Protein AF-A0A2N9M908-F1 (afdb_monomer_lite)

Secondary structure (DSSP, 8-state):
-GGGTGGGSSTHHHHHTTT---------GGGHHHHHHHHHHTTTSTTSSTTS---HHHHHHHHHHHHHHHHHHHT-SS---PPTT-HHHHHHSTT-----------------

Foldseek 3Di:
DVVVVVVCVDDQVVCLQQQADGDDDDDDPPCVVVVVVCVVPPPPDPNVDPVDDDDVVVVVVVVVVVVVVVVVQVPDPDHDDDDPPDPSNVVNHPPPPPPPDPPPDPDDDDDD

pLDDT: mean 82.94, std 19.28, range [34.06, 97.81]

Radius of gyration: 22.9 Å; chains: 1; bounding box: 39×65×65 Å

Sequence (112 aa):
MPEKNVFIRSDQYSFVQQGIPSVFIRNGADGGDVVEKWLQTRYHTPLDDMEQPIDYEAGVKAAGMLLLVGYEVAQQDQSPTWNQDDFFGTKFGPNVSSSTGEQKTPRGGTTQ

Structure (mmCIF, N/CA/C/O backbone):
data_AF-A0A2N9M908-F1
#
_entry.id   AF-A0A2N9M908-F1
#
loop_
_atom_site.group_PDB
_atom_site.id
_atom_site.type_symbol
_atom_site.label_atom_id
_atom_site.label_alt_id
_atom_site.label_comp_id
_atom_site.label_asym_id
_atom_site.label_entity_id
_atom_site.label_seq_id
_atom_site.pdbx_PDB_ins_code
_atom_site.Cartn_x
_atom_site.Cartn_y
_atom_site.Cartn_z
_atom_site.occupancy
_atom_site.B_iso_or_equiv
_atom_site.auth_seq_id
_atom_site.auth_comp_id
_atom_site.auth_asym_id
_atom_site.auth_atom_id
_atom_site.pdbx_PDB_model_num
ATOM 1 N N . MET A 1 1 ? 12.995 4.000 2.160 1.00 58.97 1 MET A N 1
ATOM 2 C CA . MET A 1 1 ? 11.679 4.473 1.667 1.00 58.97 1 MET A CA 1
ATOM 3 C C . MET A 1 1 ? 10.736 5.065 2.730 1.00 58.97 1 MET A C 1
ATOM 5 O O . MET A 1 1 ? 9.794 5.731 2.300 1.00 58.97 1 MET A O 1
ATOM 9 N N . PRO A 1 2 ? 10.902 4.888 4.061 1.00 59.41 2 PRO A N 1
ATOM 10 C CA . PRO A 1 2 ? 10.139 5.668 5.049 1.00 59.41 2 PRO A CA 1
ATOM 11 C C . PRO A 1 2 ? 10.268 7.185 4.847 1.00 59.41 2 PRO A C 1
ATOM 13 O O . PRO A 1 2 ? 9.284 7.911 4.919 1.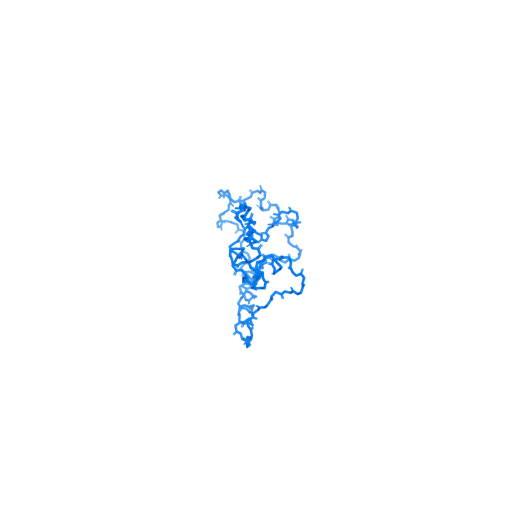00 59.41 2 PRO A O 1
ATOM 16 N N . GLU A 1 3 ? 11.455 7.649 4.458 1.00 65.38 3 GLU A N 1
ATOM 17 C CA . GLU A 1 3 ? 11.768 9.047 4.159 1.00 65.38 3 GLU A CA 1
ATOM 18 C C . GLU A 1 3 ? 10.955 9.640 2.995 1.00 65.38 3 GLU A C 1
ATOM 20 O O . GLU A 1 3 ? 10.782 10.854 2.917 1.00 65.38 3 GLU A O 1
ATOM 25 N N . LYS A 1 4 ? 10.417 8.800 2.097 1.00 70.50 4 LYS A N 1
ATOM 26 C CA . LYS A 1 4 ? 9.613 9.247 0.945 1.00 70.50 4 LYS A CA 1
ATOM 27 C C . LYS A 1 4 ? 8.122 9.401 1.274 1.00 70.50 4 LYS A C 1
ATOM 29 O O . LYS A 1 4 ? 7.351 9.736 0.369 1.00 70.50 4 LYS A O 1
ATOM 34 N N . ASN A 1 5 ? 7.716 9.141 2.526 1.00 80.69 5 ASN A N 1
ATOM 35 C CA . ASN A 1 5 ? 6.342 9.262 3.031 1.00 80.69 5 ASN A CA 1
ATOM 36 C C . ASN A 1 5 ? 5.296 8.636 2.090 1.00 80.69 5 ASN A C 1
ATOM 38 O O . ASN A 1 5 ? 4.224 9.186 1.858 1.00 80.69 5 ASN A O 1
ATOM 42 N N . VAL A 1 6 ? 5.617 7.483 1.498 1.00 83.19 6 VAL A N 1
ATOM 43 C CA . VAL A 1 6 ? 4.805 6.892 0.418 1.00 83.19 6 VAL A CA 1
ATOM 44 C C . VAL A 1 6 ? 3.399 6.497 0.865 1.00 83.19 6 VAL A C 1
ATOM 46 O O . VAL A 1 6 ? 2.482 6.519 0.052 1.00 83.19 6 VAL A O 1
ATOM 49 N N . PHE A 1 7 ? 3.211 6.202 2.153 1.00 87.69 7 PHE A N 1
ATOM 50 C CA . PHE A 1 7 ? 1.912 5.825 2.705 1.00 87.69 7 PHE A CA 1
ATOM 51 C C . PHE A 1 7 ? 0.853 6.930 2.574 1.00 87.69 7 PHE A C 1
ATOM 53 O O . PHE A 1 7 ? -0.316 6.621 2.391 1.00 87.69 7 PHE A O 1
ATOM 60 N N . ILE A 1 8 ? 1.235 8.210 2.623 1.00 92.12 8 ILE A N 1
ATOM 61 C CA . ILE A 1 8 ? 0.275 9.328 2.554 1.00 92.12 8 ILE A CA 1
ATOM 62 C C . ILE A 1 8 ? 0.036 9.836 1.123 1.00 92.12 8 ILE A C 1
ATOM 64 O O . ILE A 1 8 ? -0.610 10.861 0.931 1.00 92.12 8 ILE A O 1
ATOM 68 N N . ARG A 1 9 ? 0.609 9.169 0.113 1.00 90.75 9 ARG A N 1
ATOM 69 C CA . ARG A 1 9 ? 0.643 9.634 -1.287 1.00 90.75 9 ARG A CA 1
ATOM 70 C C . ARG A 1 9 ? -0.305 8.865 -2.214 1.00 90.75 9 ARG A C 1
ATOM 72 O O . ARG A 1 9 ? -0.129 8.918 -3.426 1.00 90.75 9 ARG A O 1
ATOM 79 N N . SER A 1 10 ? -1.254 8.125 -1.649 1.00 92.31 10 SER A N 1
ATOM 80 C CA . SER A 1 10 ? -2.240 7.316 -2.371 1.00 92.31 10 SER A CA 1
ATOM 81 C C . SER A 1 10 ? -3.580 7.343 -1.621 1.00 92.31 10 SER A C 1
ATOM 83 O O . SER A 1 10 ? -3.652 7.824 -0.486 1.00 92.31 10 SER A O 1
ATOM 85 N N . ASP A 1 11 ? -4.639 6.858 -2.264 1.00 94.62 11 ASP A N 1
ATOM 86 C CA . ASP A 1 11 ? -6.040 7.108 -1.896 1.00 94.62 11 ASP A CA 1
ATOM 87 C C . ASP A 1 11 ? -6.434 6.624 -0.497 1.00 94.62 11 ASP A C 1
ATOM 89 O O . ASP A 1 11 ? -7.298 7.221 0.147 1.00 94.62 11 ASP A O 1
ATOM 93 N N . GLN A 1 12 ? -5.767 5.591 0.029 1.00 94.88 12 GLN A N 1
ATOM 94 C CA . GLN A 1 12 ? -6.009 5.102 1.388 1.00 94.88 12 GLN A CA 1
ATOM 95 C C . GLN A 1 12 ? -5.873 6.211 2.440 1.00 94.88 12 GLN A C 1
ATOM 97 O O . GLN A 1 12 ? -6.525 6.172 3.481 1.00 94.88 12 GLN A O 1
ATOM 102 N N . TYR A 1 13 ? -5.045 7.228 2.178 1.00 95.94 13 TYR A N 1
ATOM 103 C CA . TYR A 1 13 ? -4.836 8.307 3.131 1.00 95.94 13 TYR A CA 1
ATOM 104 C C . TYR A 1 13 ? -6.091 9.166 3.328 1.00 95.94 13 TYR A C 1
ATOM 106 O O . TYR A 1 13 ? -6.324 9.652 4.432 1.00 95.94 13 TYR A O 1
ATOM 114 N N . SER A 1 14 ? -6.954 9.296 2.316 1.00 96.50 14 SER A N 1
ATOM 115 C CA . SER A 1 14 ? -8.226 10.007 2.472 1.00 96.50 14 SER A CA 1
ATOM 116 C C . SER A 1 14 ? -9.155 9.320 3.478 1.00 96.50 14 SER A C 1
ATOM 118 O O . SER A 1 14 ? -9.847 10.007 4.225 1.00 96.50 14 SER A O 1
ATOM 120 N N . PHE A 1 15 ? -9.117 7.987 3.579 1.00 95.88 15 PHE A N 1
ATOM 121 C CA . PHE A 1 15 ? -9.841 7.234 4.611 1.00 95.88 15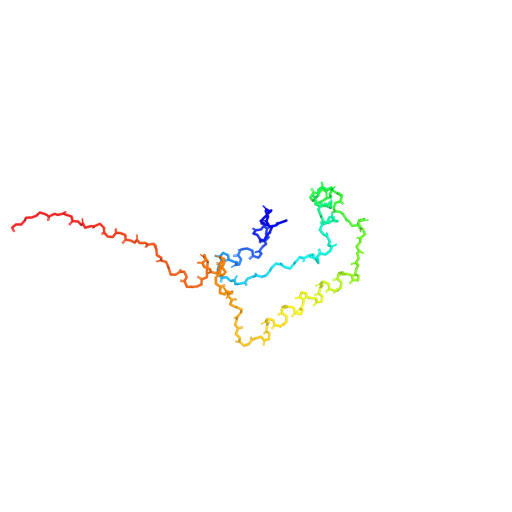 PHE A CA 1
ATOM 122 C C . PHE A 1 15 ? -9.220 7.435 5.997 1.00 95.88 15 PHE A C 1
ATOM 124 O O . PHE A 1 15 ? -9.935 7.689 6.967 1.00 95.88 15 PHE A O 1
ATOM 131 N N . VAL A 1 16 ? -7.885 7.428 6.079 1.00 96.25 16 VAL A N 1
ATOM 132 C CA . VAL A 1 16 ? -7.148 7.738 7.317 1.00 96.25 16 VAL A CA 1
ATOM 133 C C . VAL A 1 16 ? -7.532 9.112 7.867 1.00 96.25 16 VAL A C 1
ATOM 135 O O . VAL A 1 16 ? -7.758 9.247 9.066 1.00 96.25 16 VAL A O 1
ATOM 138 N N . GLN A 1 17 ? -7.667 10.125 7.006 1.00 95.25 17 GLN A N 1
ATOM 139 C CA . GLN A 1 17 ? -8.089 11.472 7.411 1.00 95.25 17 GLN A CA 1
ATOM 140 C C . GLN A 1 17 ? -9.511 11.519 7.992 1.00 95.25 17 GLN A C 1
ATOM 142 O O . GLN A 1 17 ? -9.827 12.461 8.715 1.00 95.25 17 GLN A O 1
ATOM 147 N N . GLN A 1 18 ? -10.351 10.523 7.697 1.00 95.75 18 GLN A N 1
ATOM 148 C CA . GLN A 1 18 ? -11.688 10.347 8.278 1.00 95.75 18 GLN A CA 1
ATOM 149 C C . GLN A 1 18 ? -11.691 9.398 9.491 1.00 95.75 18 GLN A C 1
ATOM 151 O O . GLN A 1 18 ? -12.751 8.980 9.948 1.00 95.75 18 GLN A O 1
ATOM 156 N N . GLY A 1 19 ? -10.516 9.030 10.011 1.00 94.75 19 GLY A N 1
ATOM 157 C CA . GLY A 1 19 ? -10.384 8.174 11.190 1.00 94.75 19 GLY A CA 1
ATOM 158 C C . GLY A 1 19 ? -10.561 6.679 10.924 1.00 94.75 19 GLY A C 1
ATOM 159 O O . GLY A 1 19 ? -10.658 5.909 11.882 1.00 94.75 19 GLY A O 1
ATOM 160 N N . ILE A 1 20 ? -10.568 6.256 9.655 1.00 94.88 20 ILE A N 1
ATOM 161 C CA . ILE A 1 20 ? -10.747 4.857 9.249 1.00 94.88 20 ILE A CA 1
ATOM 162 C C . ILE A 1 20 ? -9.375 4.158 9.164 1.00 94.88 20 ILE A C 1
ATOM 164 O O . ILE A 1 20 ? -8.533 4.577 8.356 1.00 94.88 20 ILE A O 1
ATOM 168 N N . PRO A 1 21 ? -9.130 3.080 9.940 1.00 95.38 21 PRO A N 1
ATOM 169 C CA . PRO A 1 21 ? -7.916 2.277 9.812 1.00 95.38 21 PRO A CA 1
ATOM 170 C C . PRO A 1 21 ? -7.756 1.756 8.386 1.00 95.38 21 PRO A C 1
ATOM 172 O O . PRO A 1 21 ? -8.687 1.200 7.809 1.00 95.38 21 PRO A O 1
ATOM 175 N N . SER A 1 22 ? -6.575 1.957 7.807 1.00 94.94 22 SER A N 1
ATOM 176 C CA . SER A 1 22 ? -6.319 1.648 6.400 1.00 94.94 22 SER A CA 1
ATOM 177 C C . SER A 1 22 ? -4.950 1.005 6.229 1.00 94.94 22 SER A C 1
ATOM 179 O O . SER A 1 22 ? -3.978 1.420 6.860 1.00 94.94 22 SER A O 1
ATOM 181 N N . VAL A 1 23 ? -4.858 0.022 5.335 1.00 91.94 23 VAL A N 1
ATOM 182 C CA . VAL A 1 23 ? -3.594 -0.616 4.947 1.00 91.94 23 VAL A CA 1
ATOM 183 C C . VAL A 1 23 ? -3.215 -0.211 3.526 1.00 91.94 23 VAL A C 1
ATOM 185 O O . VAL A 1 23 ? -4.074 -0.041 2.665 1.00 91.94 23 VAL A O 1
ATOM 188 N N . PHE A 1 24 ? -1.915 -0.066 3.272 1.00 90.56 24 PHE A N 1
ATOM 189 C CA . PHE A 1 24 ? -1.372 0.140 1.932 1.00 90.56 24 PHE A CA 1
ATOM 190 C C . PHE A 1 24 ? -0.444 -1.020 1.600 1.00 90.56 24 PHE A C 1
ATOM 192 O O . PHE A 1 24 ? 0.689 -1.086 2.079 1.00 90.56 24 PHE A O 1
ATOM 199 N N . ILE A 1 25 ? -0.953 -1.957 0.809 1.00 88.19 25 ILE A N 1
ATOM 200 C CA . ILE A 1 25 ? -0.226 -3.163 0.431 1.00 88.19 25 ILE A CA 1
ATOM 201 C C . ILE A 1 25 ? 0.557 -2.863 -0.841 1.00 88.19 25 ILE A C 1
ATOM 203 O O . ILE A 1 25 ? -0.007 -2.522 -1.878 1.00 88.19 25 ILE A O 1
ATOM 207 N N . ARG A 1 26 ? 1.877 -2.992 -0.755 1.00 79.56 26 ARG A N 1
ATOM 208 C CA . ARG A 1 26 ? 2.806 -2.780 -1.864 1.00 79.56 26 ARG A CA 1
ATOM 209 C C . ARG A 1 26 ? 3.851 -3.897 -1.866 1.00 79.56 26 ARG A C 1
ATOM 211 O O . ARG A 1 26 ? 3.982 -4.585 -0.863 1.00 79.56 26 ARG A O 1
ATOM 218 N N . ASN A 1 27 ? 4.542 -4.046 -3.002 1.00 73.00 27 ASN A N 1
ATOM 219 C CA . ASN A 1 27 ? 5.756 -4.830 -3.282 1.00 73.00 27 ASN A CA 1
ATOM 220 C C . ASN A 1 27 ? 6.352 -5.626 -2.105 1.00 73.00 27 ASN A C 1
ATOM 222 O O . ASN A 1 27 ? 6.627 -5.069 -1.045 1.00 73.00 27 ASN A O 1
ATOM 226 N N . GLY A 1 28 ? 6.674 -6.898 -2.352 1.00 69.12 28 GLY A N 1
ATOM 227 C CA . GLY A 1 28 ? 7.396 -7.739 -1.393 1.00 69.12 28 GLY A CA 1
ATOM 228 C C . GLY A 1 28 ? 8.781 -7.193 -1.010 1.00 69.12 28 GLY A C 1
ATOM 229 O O . GLY A 1 28 ? 9.337 -6.325 -1.687 1.00 69.12 28 GLY A O 1
ATOM 230 N N . ALA A 1 29 ? 9.337 -7.730 0.080 1.00 68.06 29 ALA A N 1
ATOM 231 C CA . ALA A 1 29 ? 10.563 -7.245 0.721 1.00 68.06 29 ALA A CA 1
ATOM 232 C C . ALA A 1 29 ? 11.787 -7.156 -0.218 1.00 68.06 29 ALA A C 1
ATOM 234 O O . ALA A 1 29 ? 12.579 -6.226 -0.089 1.00 68.06 29 ALA A O 1
ATOM 235 N N . ASP A 1 30 ? 11.891 -8.047 -1.209 1.00 70.19 30 ASP A N 1
ATOM 236 C CA . ASP A 1 30 ? 13.093 -8.206 -2.046 1.00 70.19 30 ASP A CA 1
ATOM 237 C C . ASP A 1 30 ? 13.030 -7.479 -3.410 1.00 70.19 30 ASP A C 1
ATOM 239 O O . ASP A 1 30 ? 13.780 -7.791 -4.331 1.00 70.19 30 ASP A O 1
ATOM 243 N N . GLY A 1 31 ? 12.134 -6.496 -3.574 1.00 76.69 31 GLY A N 1
ATOM 244 C CA . GLY A 1 31 ? 11.908 -5.794 -4.854 1.00 76.69 31 GLY A CA 1
ATOM 245 C C . GLY A 1 31 ? 12.366 -4.331 -4.920 1.00 76.69 31 GLY A C 1
ATOM 246 O O . GLY A 1 31 ? 12.068 -3.647 -5.901 1.00 76.69 31 GLY A O 1
ATOM 247 N N . GLY A 1 32 ? 13.033 -3.818 -3.881 1.00 81.75 32 GLY A N 1
ATOM 248 C CA . GLY A 1 32 ? 13.294 -2.382 -3.701 1.00 81.75 32 GLY A CA 1
ATOM 249 C C . GLY A 1 32 ? 13.996 -1.704 -4.884 1.00 81.75 32 GLY A C 1
ATOM 250 O O . GLY A 1 32 ? 13.479 -0.721 -5.418 1.00 81.75 32 GLY A O 1
ATOM 251 N N . ASP A 1 33 ? 15.122 -2.261 -5.330 1.00 87.44 33 ASP A N 1
ATOM 252 C CA . ASP A 1 33 ? 15.968 -1.654 -6.369 1.00 87.44 33 ASP A CA 1
ATOM 253 C C . ASP A 1 33 ? 15.309 -1.670 -7.753 1.00 87.44 33 ASP A C 1
ATOM 255 O O . ASP A 1 33 ? 15.405 -0.703 -8.512 1.00 87.44 33 ASP A O 1
ATOM 259 N N . VAL A 1 34 ? 14.589 -2.751 -8.078 1.00 87.19 34 VAL A N 1
ATOM 260 C CA . VAL A 1 34 ? 13.831 -2.872 -9.336 1.00 87.19 34 VAL A CA 1
ATOM 261 C C . VAL A 1 34 ? 12.772 -1.776 -9.407 1.00 87.19 34 VAL A C 1
ATOM 263 O O . VAL A 1 34 ? 12.636 -1.088 -10.419 1.00 87.19 34 VAL A O 1
ATOM 26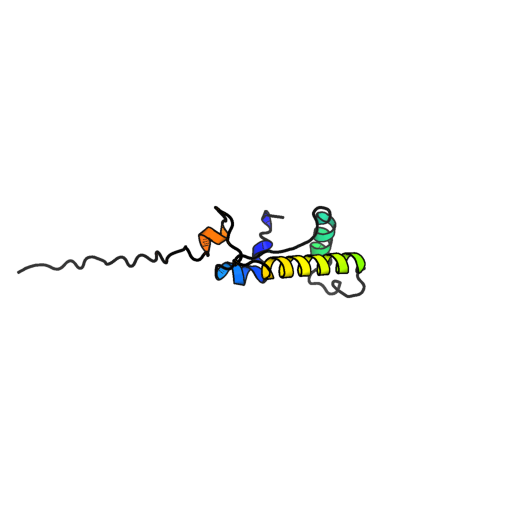6 N N . VAL A 1 35 ? 12.059 -1.580 -8.300 1.00 88.06 35 VAL A N 1
ATOM 267 C CA . VAL A 1 35 ? 11.008 -0.574 -8.175 1.00 88.06 35 VAL A CA 1
ATOM 268 C C . VAL A 1 35 ? 11.589 0.835 -8.221 1.00 88.06 35 VAL A C 1
ATOM 270 O O . VAL A 1 35 ? 11.018 1.701 -8.876 1.00 88.06 35 VAL A O 1
ATOM 273 N N . GLU A 1 36 ? 12.712 1.092 -7.553 1.00 89.06 36 GLU A N 1
ATOM 274 C CA . GLU A 1 36 ? 13.362 2.403 -7.595 1.00 89.06 36 GLU A CA 1
ATOM 275 C C . GLU A 1 36 ? 13.849 2.751 -9.002 1.00 89.06 36 GLU A C 1
ATOM 277 O O . GLU A 1 36 ? 13.556 3.842 -9.495 1.00 89.06 36 GLU A O 1
ATOM 282 N N . LYS A 1 37 ? 14.499 1.808 -9.691 1.00 91.88 37 LYS A N 1
ATOM 283 C CA . LYS A 1 37 ? 14.906 1.990 -11.086 1.00 91.88 37 LYS A CA 1
ATOM 284 C C . LYS A 1 37 ? 13.705 2.280 -11.984 1.00 91.88 37 LYS A C 1
ATOM 286 O O . LYS A 1 37 ? 13.763 3.191 -12.809 1.00 91.88 37 LYS A O 1
ATOM 291 N N . TRP A 1 38 ? 12.613 1.536 -11.822 1.00 92.19 38 TRP A N 1
ATOM 292 C CA . TRP A 1 38 ? 11.390 1.750 -12.594 1.00 92.19 38 TRP A CA 1
ATOM 293 C C . TRP A 1 38 ? 10.775 3.135 -12.329 1.00 92.19 38 TRP A C 1
ATOM 295 O O . TRP A 1 38 ? 10.466 3.860 -13.275 1.00 92.19 38 TRP A O 1
ATOM 305 N N . LEU A 1 39 ? 10.703 3.557 -11.060 1.00 91.31 39 LEU A N 1
ATOM 306 C CA . LEU A 1 39 ? 10.215 4.885 -10.669 1.00 91.31 39 LEU A CA 1
ATOM 307 C C . LEU A 1 39 ? 11.049 6.035 -11.253 1.00 91.31 39 LEU A C 1
ATOM 309 O O . LEU A 1 39 ? 10.505 7.103 -11.510 1.00 91.31 39 LEU A O 1
ATOM 313 N N . GLN A 1 40 ? 12.357 5.842 -11.436 1.00 94.69 40 GLN A N 1
ATOM 314 C CA . GLN A 1 40 ? 13.255 6.870 -11.977 1.00 94.69 40 GLN A CA 1
ATOM 315 C C . GLN A 1 40 ? 13.252 6.942 -13.506 1.00 94.69 40 GLN A C 1
ATOM 317 O O . GLN A 1 40 ? 13.549 7.994 -14.065 1.00 94.69 40 GLN A O 1
ATOM 322 N N . THR A 1 41 ? 12.983 5.823 -14.183 1.00 95.06 41 THR A N 1
ATOM 323 C CA . THR A 1 41 ? 13.234 5.698 -15.630 1.00 95.06 41 THR A CA 1
ATOM 324 C C . THR A 1 41 ? 11.979 5.531 -16.478 1.00 95.06 41 THR A C 1
ATOM 326 O O . THR A 1 41 ? 12.055 5.756 -17.683 1.00 95.06 41 THR A O 1
ATOM 329 N N . ARG A 1 42 ? 10.845 5.124 -15.889 1.00 95.50 42 ARG A N 1
ATOM 330 C CA . ARG A 1 42 ? 9.631 4.758 -16.638 1.00 95.50 42 ARG A CA 1
ATOM 331 C C . ARG A 1 42 ? 8.357 5.385 -16.098 1.00 95.50 42 ARG A C 1
ATOM 333 O O . ARG A 1 42 ? 7.577 5.901 -16.890 1.00 95.50 42 ARG A O 1
ATOM 340 N N . TYR A 1 43 ? 8.161 5.367 -14.783 1.00 93.88 43 TYR A N 1
ATOM 341 C CA . TYR A 1 43 ? 6.950 5.891 -14.148 1.00 93.88 43 TYR A CA 1
ATOM 342 C C . TYR A 1 43 ? 6.600 7.313 -14.614 1.00 93.88 43 TYR A C 1
ATOM 344 O O . TYR A 1 43 ? 7.470 8.182 -14.649 1.00 93.88 43 TYR A O 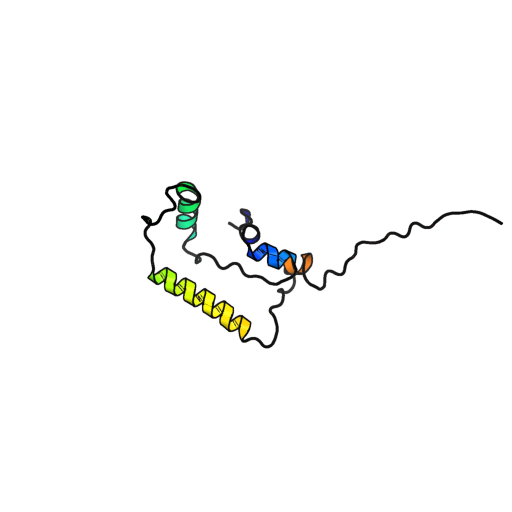1
ATOM 352 N N . HIS A 1 44 ? 5.323 7.560 -14.933 1.00 95.88 44 HIS A N 1
ATOM 353 C CA . HIS A 1 44 ? 4.831 8.850 -15.451 1.00 95.88 44 HIS A CA 1
ATOM 354 C C . HIS A 1 44 ? 5.521 9.324 -16.746 1.00 95.88 44 HIS A C 1
ATOM 356 O O . HIS A 1 44 ? 5.638 10.524 -17.004 1.00 95.88 44 HIS A O 1
ATOM 362 N N . THR A 1 45 ? 5.955 8.391 -17.590 1.00 97.00 45 THR A N 1
ATOM 363 C CA . THR A 1 45 ? 6.477 8.687 -18.930 1.00 97.00 45 THR A CA 1
ATOM 364 C C . THR A 1 45 ? 5.757 7.834 -19.977 1.00 97.00 45 THR A C 1
ATOM 366 O O . THR A 1 45 ? 5.106 6.858 -19.614 1.00 97.00 45 THR A O 1
ATOM 369 N N . PRO A 1 46 ? 5.899 8.129 -21.282 1.00 96.69 46 PRO A N 1
ATOM 370 C CA . PRO A 1 46 ? 5.363 7.268 -22.338 1.00 96.69 46 PRO A CA 1
ATOM 371 C C . PRO A 1 46 ? 5.902 5.829 -22.334 1.00 96.69 46 PRO A C 1
ATOM 373 O O . PRO A 1 46 ? 5.294 4.980 -22.963 1.00 96.69 46 PRO A O 1
ATOM 376 N N . LEU A 1 47 ? 7.022 5.562 -21.646 1.00 95.62 47 LEU A N 1
ATOM 377 C CA . LEU A 1 47 ? 7.605 4.220 -21.498 1.00 95.62 47 LEU A CA 1
ATOM 378 C C . LEU A 1 47 ? 6.901 3.365 -20.433 1.00 95.62 47 LEU A C 1
ATOM 380 O O . LEU A 1 47 ? 7.314 2.224 -20.196 1.00 95.62 47 LEU A O 1
ATOM 384 N N . ASP A 1 48 ? 5.915 3.939 -19.739 1.00 95.12 48 ASP A N 1
ATOM 385 C CA . ASP A 1 48 ? 5.002 3.226 -18.852 1.00 95.12 48 ASP A CA 1
ATOM 386 C C . ASP A 1 48 ? 3.817 2.661 -19.655 1.00 95.12 48 ASP A C 1
ATOM 388 O O . ASP A 1 48 ? 2.676 3.109 -19.542 1.00 95.12 48 ASP A O 1
ATOM 392 N N . ASP A 1 49 ? 4.127 1.729 -20.554 1.00 94.06 49 ASP A N 1
ATOM 393 C CA . ASP A 1 49 ? 3.198 1.137 -21.514 1.00 94.06 49 ASP A CA 1
ATOM 394 C C . ASP A 1 49 ? 3.077 -0.392 -21.343 1.00 94.06 49 ASP A C 1
ATOM 396 O O . ASP A 1 49 ? 3.639 -0.994 -20.422 1.00 94.06 49 ASP A O 1
ATOM 400 N N . MET A 1 50 ? 2.323 -1.023 -22.249 1.00 93.81 50 MET A N 1
ATOM 401 C CA . MET A 1 50 ? 2.055 -2.465 -22.262 1.00 93.81 50 MET A CA 1
ATOM 402 C C . MET A 1 50 ? 3.188 -3.316 -22.859 1.00 93.81 50 MET A C 1
ATOM 404 O O . MET A 1 50 ? 3.082 -4.541 -22.840 1.00 93.81 50 MET A O 1
ATOM 408 N N . GLU A 1 51 ? 4.252 -2.717 -23.399 1.00 94.44 51 GLU A N 1
ATOM 409 C CA . GLU A 1 51 ? 5.411 -3.460 -23.918 1.00 94.44 51 GLU A CA 1
ATOM 410 C C . GLU A 1 51 ? 6.342 -3.932 -22.789 1.00 94.44 51 GLU A C 1
ATOM 412 O O . GLU A 1 51 ? 7.245 -4.746 -22.997 1.00 94.44 51 GLU A O 1
ATOM 417 N N . GLN A 1 52 ? 6.121 -3.443 -21.568 1.00 91.88 52 GLN A N 1
ATOM 418 C CA . GLN A 1 52 ? 6.834 -3.882 -20.377 1.00 91.88 52 GLN A CA 1
ATOM 419 C C . GLN A 1 52 ? 6.513 -5.351 -20.037 1.00 91.88 52 GLN A C 1
ATOM 421 O O . GLN A 1 52 ? 5.372 -5.793 -20.179 1.00 91.88 52 GLN A O 1
ATOM 426 N N . PRO A 1 53 ? 7.492 -6.130 -19.536 1.00 89.94 53 PRO A N 1
ATOM 427 C CA . PRO A 1 53 ? 7.241 -7.507 -19.134 1.00 89.94 53 PRO A CA 1
ATOM 428 C C . PRO A 1 53 ? 6.324 -7.540 -17.905 1.00 89.94 53 PRO A C 1
ATOM 430 O O . PRO A 1 53 ? 6.714 -7.113 -16.818 1.00 89.94 53 PRO A O 1
ATOM 433 N N . ILE A 1 54 ? 5.115 -8.072 -18.078 1.00 88.75 54 ILE A N 1
ATOM 434 C CA . ILE A 1 54 ? 4.172 -8.323 -16.986 1.00 88.75 54 ILE A CA 1
ATOM 435 C C . ILE A 1 54 ? 4.290 -9.788 -16.565 1.00 88.75 54 ILE A C 1
ATOM 437 O O . ILE A 1 54 ? 4.048 -10.699 -17.357 1.00 88.75 54 ILE A O 1
ATOM 441 N N . ASP A 1 55 ? 4.630 -10.012 -15.296 1.00 91.06 55 ASP A N 1
ATOM 442 C CA . ASP A 1 55 ? 4.541 -11.329 -14.670 1.00 91.06 55 ASP A CA 1
ATOM 443 C C . ASP A 1 55 ? 3.105 -11.560 -14.175 1.00 91.06 55 ASP A C 1
ATOM 445 O O . ASP A 1 55 ? 2.706 -11.123 -13.090 1.00 91.06 55 ASP A O 1
ATOM 449 N N . TYR A 1 56 ? 2.306 -12.230 -15.005 1.00 93.31 56 TYR A N 1
ATOM 450 C CA . TYR A 1 56 ? 0.910 -12.528 -14.691 1.00 93.31 56 TYR A CA 1
ATOM 451 C C . TYR A 1 56 ? 0.757 -13.509 -13.523 1.00 93.31 56 TYR A C 1
ATOM 453 O O . TYR A 1 56 ? -0.209 -13.394 -12.773 1.00 93.31 56 TYR A O 1
ATOM 461 N N . GLU A 1 57 ? 1.708 -14.419 -13.306 1.00 95.62 57 GLU A N 1
ATOM 462 C CA . GLU A 1 57 ? 1.673 -15.352 -12.172 1.00 95.62 57 GLU A CA 1
ATOM 463 C C . GLU A 1 57 ? 1.897 -14.612 -10.848 1.00 95.62 57 GLU A C 1
ATOM 465 O O . GLU A 1 57 ? 1.208 -14.855 -9.851 1.00 95.62 57 GLU A O 1
ATOM 470 N N . ALA A 1 58 ? 2.821 -13.648 -10.833 1.00 90.75 58 ALA A N 1
ATOM 471 C CA . ALA A 1 58 ? 2.964 -12.724 -9.713 1.00 90.75 58 ALA A CA 1
ATOM 472 C C . ALA A 1 58 ? 1.696 -11.871 -9.521 1.00 90.75 58 ALA A C 1
ATOM 474 O O . ALA A 1 58 ? 1.251 -11.682 -8.386 1.00 90.75 58 ALA A O 1
ATOM 475 N N . GLY A 1 59 ? 1.074 -11.420 -10.616 1.00 91.50 59 GLY A N 1
ATOM 476 C CA . GLY A 1 59 ? -0.203 -10.703 -10.601 1.00 91.50 59 GLY A CA 1
ATOM 477 C C . GLY A 1 59 ? -1.340 -11.500 -9.953 1.00 91.50 59 GLY A C 1
ATOM 478 O O . GLY A 1 59 ? -2.045 -10.971 -9.094 1.00 91.50 59 GLY A O 1
ATOM 479 N N . VAL A 1 60 ? -1.479 -12.789 -10.284 1.00 96.56 60 VAL A N 1
ATOM 480 C CA . VAL A 1 60 ? -2.468 -13.695 -9.672 1.00 96.56 60 VAL A CA 1
ATOM 481 C C . VAL A 1 60 ? -2.248 -13.808 -8.163 1.00 96.56 60 VAL A C 1
ATOM 483 O O . VAL A 1 60 ? -3.202 -13.702 -7.392 1.00 96.56 60 VAL A O 1
ATOM 486 N N . LYS A 1 61 ? -0.996 -13.958 -7.714 1.00 93.56 61 LYS A N 1
ATOM 487 C CA . LYS A 1 61 ? -0.669 -14.016 -6.278 1.00 93.56 61 LYS A CA 1
ATOM 488 C C . LYS A 1 61 ? -1.003 -12.708 -5.562 1.00 93.56 61 LYS A C 1
ATOM 490 O O . LYS A 1 61 ? -1.560 -12.742 -4.466 1.00 93.56 61 LYS A O 1
ATOM 495 N N . ALA A 1 62 ? -0.696 -11.566 -6.177 1.00 91.94 62 ALA A N 1
ATOM 496 C CA . ALA A 1 62 ? -1.012 -10.255 -5.620 1.00 91.94 62 ALA A CA 1
ATOM 497 C C . ALA A 1 62 ? -2.530 -10.042 -5.502 1.00 91.94 62 ALA A C 1
ATOM 499 O O . ALA A 1 62 ? -3.015 -9.659 -4.438 1.00 91.94 62 ALA A O 1
ATOM 500 N N . ALA A 1 63 ? -3.285 -10.356 -6.559 1.00 95.31 63 ALA A N 1
ATOM 501 C CA . ALA A 1 63 ? -4.743 -10.277 -6.555 1.00 95.31 63 ALA A CA 1
ATOM 502 C C . ALA A 1 63 ? -5.363 -11.212 -5.504 1.00 95.31 63 ALA A C 1
ATOM 504 O O . ALA A 1 63 ? -6.250 -10.798 -4.759 1.00 95.31 63 ALA A O 1
ATOM 505 N N . GLY A 1 64 ? -4.857 -12.444 -5.390 1.00 96.81 64 GLY A N 1
ATOM 506 C CA . GLY A 1 64 ? -5.286 -13.396 -4.367 1.00 96.81 64 GLY A CA 1
ATOM 507 C C . GLY A 1 64 ? -5.033 -12.889 -2.946 1.00 96.81 64 GLY A C 1
ATOM 508 O O . GLY A 1 64 ? -5.911 -12.992 -2.097 1.00 96.81 64 GLY A O 1
ATOM 509 N N . MET A 1 65 ? -3.873 -12.281 -2.686 1.00 94.75 65 MET A N 1
ATOM 510 C CA . MET A 1 65 ? -3.569 -11.709 -1.373 1.00 94.75 65 MET A CA 1
ATOM 511 C C . MET A 1 65 ? -4.486 -10.528 -1.027 1.00 94.75 65 MET A C 1
ATOM 513 O O . MET A 1 65 ? -5.024 -10.489 0.077 1.00 94.75 65 MET A O 1
ATOM 517 N N . LEU A 1 66 ? -4.733 -9.610 -1.969 1.00 95.06 66 LEU A N 1
ATOM 518 C CA . LEU A 1 66 ? -5.674 -8.500 -1.770 1.00 95.06 66 LEU A CA 1
ATOM 519 C C . LEU A 1 66 ? -7.099 -9.000 -1.490 1.00 95.06 66 LEU A C 1
ATOM 521 O O . LEU A 1 66 ? -7.760 -8.485 -0.587 1.00 95.06 66 LEU A O 1
ATOM 525 N N . LEU A 1 67 ? -7.549 -10.024 -2.224 1.00 97.06 67 LEU A N 1
ATOM 526 C CA . LEU A 1 67 ? -8.841 -10.667 -1.990 1.00 97.06 67 LEU A CA 1
ATOM 527 C C . LEU A 1 67 ? -8.916 -11.262 -0.584 1.00 97.06 67 LEU A C 1
ATOM 529 O O . LEU A 1 67 ? -9.888 -11.014 0.120 1.00 97.06 67 LEU A O 1
ATOM 533 N N . LEU A 1 68 ? -7.900 -12.025 -0.174 1.00 97.19 68 LEU A N 1
ATOM 534 C CA . LEU A 1 68 ? -7.873 -12.660 1.142 1.00 97.19 68 LEU A CA 1
ATOM 535 C C . LEU A 1 68 ? -7.878 -11.627 2.267 1.00 97.19 68 LEU A C 1
ATOM 537 O O . LEU A 1 68 ? -8.631 -11.792 3.214 1.00 97.19 68 LEU A O 1
ATOM 541 N N . VAL A 1 69 ? -7.119 -10.533 2.155 1.00 95.31 69 VAL A N 1
ATOM 542 C CA . VAL A 1 69 ? -7.154 -9.456 3.160 1.00 95.31 69 VAL A CA 1
ATOM 543 C C . VAL A 1 69 ? -8.558 -8.861 3.276 1.00 95.31 69 VAL A C 1
ATOM 545 O O . VAL A 1 69 ? -9.077 -8.736 4.382 1.00 95.31 69 VAL A O 1
ATOM 548 N N . GLY A 1 70 ? -9.190 -8.519 2.149 1.00 95.12 70 GLY A N 1
ATOM 549 C CA . GLY A 1 70 ? -10.553 -7.985 2.155 1.00 95.12 70 GLY A CA 1
ATOM 550 C C . GLY A 1 70 ? -11.574 -8.980 2.714 1.00 95.12 70 GLY A C 1
ATOM 551 O O . GLY A 1 70 ? -12.436 -8.595 3.500 1.00 95.12 70 GLY A O 1
ATOM 552 N N . TYR A 1 71 ? -11.446 -10.256 2.347 1.00 97.69 71 TYR A N 1
ATOM 553 C CA . TYR A 1 71 ? -12.302 -11.336 2.828 1.00 97.69 71 TYR A CA 1
ATOM 554 C C . TYR A 1 71 ? -12.154 -11.544 4.339 1.00 97.69 71 TYR A C 1
ATOM 556 O O . TYR A 1 71 ? -13.145 -11.488 5.055 1.00 97.69 71 TYR A O 1
ATOM 564 N N . GLU A 1 72 ? -10.930 -11.704 4.844 1.00 96.62 72 GLU A N 1
ATOM 565 C CA . GLU A 1 72 ? -10.667 -11.913 6.273 1.00 96.62 72 GLU A CA 1
ATOM 566 C C . GLU A 1 72 ? -11.171 -10.749 7.130 1.00 96.62 72 GLU A C 1
ATOM 568 O O . GLU A 1 72 ? -11.753 -10.981 8.189 1.00 96.62 72 GLU A O 1
ATOM 573 N N . VAL A 1 73 ? -11.006 -9.503 6.664 1.00 95.44 73 VAL A N 1
ATOM 574 C CA . VAL A 1 73 ? -11.544 -8.312 7.342 1.00 95.44 73 VAL A CA 1
ATOM 575 C C . VAL A 1 73 ? -13.073 -8.318 7.346 1.00 95.44 73 VAL A C 1
ATOM 577 O O . VAL A 1 73 ? -13.675 -8.027 8.375 1.00 95.44 73 VAL A O 1
ATOM 580 N N . ALA A 1 74 ? -13.707 -8.666 6.224 1.00 96.31 74 ALA A N 1
ATOM 581 C CA . ALA A 1 74 ? -15.165 -8.715 6.114 1.00 96.31 74 ALA A CA 1
ATOM 582 C C . ALA A 1 74 ? -15.805 -9.821 6.971 1.00 96.31 74 ALA A C 1
ATOM 584 O O . ALA A 1 74 ? -16.977 -9.712 7.324 1.00 96.31 74 ALA A O 1
ATOM 585 N N . GLN A 1 75 ? -15.048 -10.866 7.309 1.00 97.81 75 GLN A N 1
ATOM 586 C CA . GLN A 1 75 ? -15.506 -11.973 8.149 1.00 97.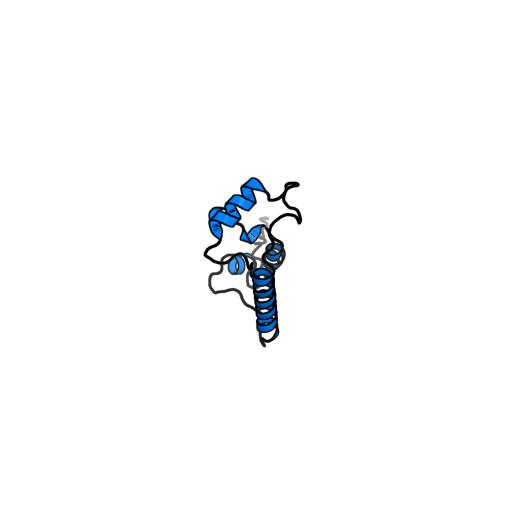81 75 GLN A CA 1
ATOM 587 C C . GLN A 1 75 ? -15.394 -11.692 9.657 1.00 97.81 75 GLN A C 1
ATOM 589 O O . GLN A 1 75 ? -15.858 -12.511 10.449 1.00 97.81 75 GLN A O 1
ATOM 594 N N . GLN A 1 76 ? -14.780 -10.581 10.080 1.00 97.00 76 GLN A N 1
ATOM 595 C CA . GLN A 1 76 ? -14.677 -10.241 11.501 1.00 97.00 76 GLN A CA 1
ATOM 596 C C . GLN A 1 76 ? -15.999 -9.680 12.041 1.00 97.00 76 GLN A C 1
ATOM 598 O O . GLN A 1 76 ? -16.613 -8.809 11.428 1.00 97.00 76 GLN A O 1
ATOM 603 N N . ASP A 1 77 ? -16.385 -10.098 13.251 1.00 97.69 77 ASP A N 1
ATOM 604 C CA . ASP A 1 77 ? -17.555 -9.543 13.952 1.00 97.69 77 ASP A CA 1
ATOM 605 C C . ASP A 1 77 ? -17.370 -8.068 14.342 1.00 97.69 77 ASP A C 1
ATOM 607 O O . ASP A 1 77 ? -18.340 -7.354 14.596 1.00 97.69 77 ASP A O 1
ATOM 611 N N . GLN A 1 78 ? -16.118 -7.622 14.466 1.00 95.44 78 GLN A N 1
ATOM 6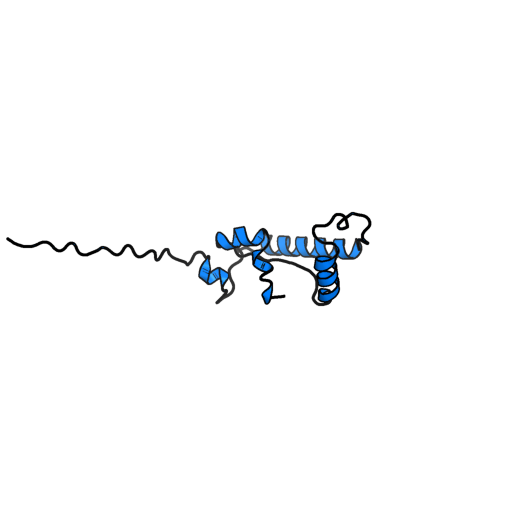12 C CA . GLN A 1 78 ? -15.752 -6.269 14.872 1.00 95.44 78 GLN A CA 1
ATOM 613 C C . GLN A 1 78 ? -15.013 -5.562 13.739 1.00 95.44 78 GLN A C 1
ATOM 615 O O . GLN A 1 78 ? -14.150 -6.147 13.083 1.00 95.44 78 GLN A O 1
ATOM 620 N N . SER A 1 79 ? -15.309 -4.276 13.552 1.00 91.69 79 SER A N 1
ATOM 621 C CA . SER A 1 79 ? -14.571 -3.434 12.611 1.00 91.69 79 SER A CA 1
ATOM 622 C C . SER A 1 79 ? -13.086 -3.343 12.992 1.00 91.69 79 SER A C 1
ATOM 624 O O . SER A 1 79 ? -12.768 -3.331 14.185 1.00 91.69 79 SER A O 1
ATOM 626 N N . PRO A 1 80 ? -12.173 -3.192 12.012 1.00 93.69 80 PRO A N 1
ATOM 627 C CA . PRO A 1 80 ? -10.765 -2.937 12.288 1.00 93.69 80 PRO A CA 1
ATOM 628 C C . PRO A 1 80 ? -10.571 -1.733 13.209 1.00 93.69 80 PRO A C 1
ATOM 630 O O . PRO A 1 80 ? -11.245 -0.709 13.072 1.00 93.69 80 PRO A O 1
ATOM 633 N N . THR A 1 81 ? -9.607 -1.844 14.119 1.00 94.12 81 THR A N 1
ATOM 634 C CA . THR A 1 81 ? -9.223 -0.775 15.040 1.00 94.12 81 THR A CA 1
ATOM 635 C C . THR A 1 81 ? -7.800 -0.315 14.771 1.00 94.12 81 THR A C 1
ATOM 637 O O . THR A 1 81 ? -6.979 -1.047 14.219 1.00 94.12 81 THR A O 1
ATOM 640 N N . TRP A 1 82 ? -7.489 0.905 15.197 1.00 94.81 82 TRP A N 1
ATOM 641 C CA . TRP A 1 82 ? -6.112 1.382 15.244 1.00 94.81 82 TRP A CA 1
ATOM 642 C C . TRP A 1 82 ? -5.285 0.535 16.215 1.00 94.81 82 TRP A C 1
ATOM 644 O O . TRP A 1 82 ? -5.788 0.110 17.258 1.00 94.81 82 TRP A O 1
ATOM 654 N N . ASN A 1 83 ? -4.012 0.320 15.886 1.00 92.75 83 ASN A N 1
ATOM 655 C CA . ASN A 1 83 ? -3.064 -0.237 16.843 1.00 92.75 83 ASN A CA 1
ATOM 656 C C . ASN A 1 83 ? -2.849 0.753 17.994 1.00 92.75 83 ASN A C 1
ATOM 658 O O . ASN A 1 83 ? -2.970 1.969 17.818 1.00 92.75 83 ASN A O 1
ATOM 662 N N . GLN A 1 84 ? -2.507 0.231 19.171 1.00 92.12 84 GLN A N 1
ATOM 663 C CA . GLN A 1 84 ? -2.118 1.076 20.293 1.00 92.12 84 GLN A CA 1
ATOM 664 C C . GLN A 1 84 ? -0.918 1.953 19.893 1.00 92.12 84 GLN A C 1
ATOM 666 O O . GLN A 1 84 ? 0.013 1.473 19.250 1.00 92.12 84 GLN A O 1
ATOM 671 N N . ASP A 1 85 ? -0.974 3.236 20.258 1.00 91.56 85 ASP A N 1
ATOM 672 C CA . ASP A 1 85 ? 0.050 4.251 19.969 1.00 91.56 85 ASP A CA 1
ATOM 673 C C . ASP A 1 85 ? 0.316 4.500 18.467 1.00 91.56 85 ASP A C 1
ATOM 675 O O . ASP A 1 85 ? 1.328 5.097 18.092 1.00 91.56 85 ASP A O 1
ATOM 679 N N . ASP A 1 86 ? -0.613 4.101 17.586 1.00 92.94 86 ASP A N 1
ATOM 680 C CA . ASP A 1 86 ? -0.550 4.443 16.166 1.00 92.94 86 ASP A CA 1
ATOM 681 C C . ASP A 1 86 ? -0.632 5.967 15.972 1.00 92.94 86 ASP A C 1
ATOM 683 O O . ASP A 1 86 ? -1.528 6.646 16.491 1.00 92.94 86 ASP A O 1
ATOM 687 N N . PHE A 1 87 ? 0.306 6.518 15.197 1.00 92.81 87 PHE A N 1
ATOM 688 C CA . PHE A 1 87 ? 0.381 7.955 14.934 1.00 92.81 87 PHE A CA 1
ATOM 689 C C . PHE A 1 87 ? -0.898 8.498 14.280 1.00 92.81 87 PHE A C 1
ATOM 691 O O . PHE A 1 87 ? -1.395 9.557 14.669 1.00 92.81 87 PHE A O 1
ATOM 698 N N . PHE A 1 88 ? -1.441 7.790 13.287 1.00 94.25 88 PHE A N 1
ATOM 699 C CA . PHE A 1 88 ? -2.648 8.213 12.585 1.00 94.25 88 PHE A CA 1
ATOM 700 C C . PHE A 1 88 ? -3.896 7.976 13.431 1.00 94.25 88 PHE A C 1
ATOM 702 O O . PHE A 1 88 ? -4.764 8.847 13.459 1.00 94.25 88 PHE A O 1
ATOM 709 N N . GLY A 1 89 ? -3.947 6.878 14.188 1.00 94.50 89 GLY A N 1
ATOM 710 C CA . GLY A 1 89 ? -5.011 6.630 15.162 1.00 94.50 89 GLY A CA 1
ATOM 711 C C . GLY A 1 89 ? -5.093 7.718 16.232 1.00 94.50 89 GLY A C 1
ATOM 712 O O . GLY A 1 89 ? -6.177 8.211 16.532 1.00 94.50 89 GLY A O 1
ATOM 713 N N . THR A 1 90 ? -3.945 8.177 16.733 1.00 93.94 90 THR A N 1
ATOM 714 C CA . THR A 1 90 ? -3.866 9.291 17.693 1.00 93.94 90 THR A CA 1
ATOM 715 C C . THR A 1 90 ? -4.287 10.621 17.071 1.00 93.94 90 THR A C 1
ATOM 717 O O . THR A 1 90 ? -4.858 11.470 17.747 1.00 93.94 90 THR A O 1
ATOM 720 N N . LYS A 1 91 ? -3.995 10.834 15.784 1.00 94.62 91 LYS A N 1
ATOM 721 C CA . LYS A 1 91 ? -4.247 12.110 15.106 1.00 94.62 91 LYS A CA 1
ATOM 722 C C . LYS A 1 91 ? -5.668 12.250 14.555 1.00 94.62 91 LYS A C 1
ATOM 724 O O . LYS A 1 91 ? -6.193 13.360 14.542 1.00 94.62 91 LYS A O 1
ATOM 729 N N . PHE A 1 92 ? -6.260 11.161 14.071 1.00 94.69 92 PHE A N 1
ATOM 730 C CA . PHE A 1 92 ? -7.521 11.171 13.322 1.00 94.69 92 PHE A CA 1
ATOM 731 C C . PHE A 1 92 ? -8.583 10.214 13.876 1.00 94.69 92 PHE A C 1
ATOM 733 O O . PHE A 1 92 ? -9.719 10.244 13.411 1.00 94.69 92 PHE A O 1
ATOM 740 N N . GLY A 1 93 ? -8.240 9.343 14.830 1.00 88.94 93 GLY A N 1
ATOM 741 C CA . GLY A 1 93 ? -9.161 8.338 15.351 1.00 88.94 93 GLY A CA 1
ATOM 742 C C . GLY A 1 93 ? -10.363 8.933 16.105 1.00 88.94 93 GLY A C 1
ATOM 743 O O . GLY A 1 93 ? -10.329 10.078 16.554 1.00 88.94 93 GLY A O 1
ATOM 744 N N . PRO A 1 94 ? -11.427 8.141 16.315 1.00 75.50 94 PRO A N 1
ATOM 745 C CA . PRO A 1 94 ? -12.693 8.606 16.895 1.00 75.50 94 PRO A CA 1
ATOM 746 C C . PRO A 1 94 ? -12.586 9.150 18.333 1.00 75.50 94 PRO A C 1
ATOM 748 O O . PRO A 1 94 ? -13.474 9.869 18.780 1.00 75.50 94 PRO A O 1
ATOM 751 N N . ASN A 1 95 ? -11.495 8.855 19.049 1.00 64.06 95 ASN A N 1
ATOM 752 C CA . ASN A 1 95 ? -11.229 9.378 20.395 1.00 64.06 95 ASN A CA 1
ATOM 753 C C . ASN A 1 95 ? -10.506 10.738 20.396 1.00 64.06 95 ASN A C 1
ATOM 755 O O . ASN A 1 95 ? -10.186 11.261 21.464 1.00 64.06 95 ASN A O 1
ATOM 759 N N . VAL A 1 96 ? -10.266 11.342 19.226 1.00 58.00 96 VAL A N 1
ATOM 760 C CA . VAL A 1 96 ? -9.809 12.732 19.112 1.00 58.00 96 VAL A CA 1
ATOM 761 C C . VAL A 1 96 ? -11.018 13.643 19.318 1.00 58.00 96 VAL A C 1
ATOM 763 O O . VAL A 1 96 ? -11.545 14.261 18.396 1.00 58.00 96 VAL A O 1
ATOM 766 N N . SER A 1 97 ? -11.511 13.692 20.556 1.00 43.91 97 SER A N 1
ATOM 767 C CA . SER A 1 97 ? -12.498 14.684 20.969 1.00 43.91 97 SER A CA 1
ATOM 768 C C . SER A 1 97 ? -11.970 16.075 20.631 1.00 43.91 97 SER A C 1
ATOM 770 O O . SER A 1 97 ? -10.869 16.452 21.030 1.00 43.91 97 SER A O 1
ATOM 772 N N . SER A 1 98 ? -12.784 16.819 19.890 1.00 45.34 98 SER A N 1
ATOM 773 C CA . SER A 1 98 ? -12.641 18.222 19.521 1.00 45.34 98 SER A CA 1
ATOM 774 C C . SER A 1 98 ? -12.256 19.098 20.718 1.00 45.34 98 SER A C 1
ATOM 776 O O . SER A 1 98 ? -13.107 19.704 21.365 1.00 45.34 98 SER A O 1
ATOM 778 N N . SER A 1 99 ? -10.962 19.207 21.006 1.00 40.28 99 SER A N 1
ATOM 779 C CA . SER A 1 99 ? -10.406 20.200 21.920 1.00 40.28 99 SER A CA 1
ATOM 780 C C . SER A 1 99 ? -10.086 21.483 21.151 1.00 40.28 99 SER A C 1
ATOM 782 O O . SER A 1 99 ? -8.969 21.998 21.205 1.00 40.28 99 SER A O 1
ATOM 784 N N . THR A 1 100 ? -11.048 22.017 20.398 1.00 43.03 100 THR A N 1
ATOM 785 C CA . THR A 1 100 ? -10.989 23.435 20.043 1.00 43.03 100 THR A CA 1
ATOM 786 C C . THR A 1 100 ? -11.533 24.177 21.249 1.00 43.03 100 THR A C 1
ATOM 788 O O . THR A 1 100 ? -12.740 24.294 21.438 1.00 43.03 100 THR A O 1
ATOM 791 N N . GLY A 1 101 ? -10.616 24.583 22.126 1.00 42.91 101 GLY A N 1
ATOM 792 C CA . GLY A 1 101 ? -10.924 25.405 23.280 1.00 42.91 101 GLY A CA 1
ATOM 793 C C . GLY A 1 101 ? -11.580 26.701 22.826 1.00 42.91 101 GLY A C 1
ATOM 794 O O . GLY A 1 101 ? -10.910 27.617 22.356 1.00 42.91 101 GLY A O 1
ATOM 795 N N . GLU A 1 102 ? -12.893 26.787 22.999 1.00 40.56 102 GLU A N 1
ATOM 796 C CA . GLU A 1 102 ? -13.585 28.061 23.070 1.00 40.56 102 GLU A CA 1
ATOM 797 C C . GLU A 1 102 ? -13.133 28.721 24.383 1.00 40.56 102 GLU A C 1
ATOM 799 O O . GLU A 1 102 ? -13.681 28.487 25.463 1.00 40.56 102 GLU A O 1
ATOM 804 N N . GLN A 1 103 ? -12.044 29.494 24.319 1.00 41.66 103 GLN A N 1
ATOM 805 C CA . GLN A 1 103 ? -11.659 30.392 25.400 1.00 41.66 103 GLN A CA 1
ATOM 806 C C . GLN A 1 103 ? -12.781 31.419 25.567 1.00 41.66 103 GLN A C 1
ATOM 808 O O . GLN A 1 103 ? -12.815 32.444 24.887 1.00 41.66 103 GLN A O 1
ATOM 813 N N . LYS A 1 104 ? -13.705 31.162 26.499 1.00 40.25 104 LYS A N 1
ATOM 814 C CA . LYS A 1 104 ? -14.575 32.207 27.037 1.00 40.25 104 LYS A CA 1
ATOM 815 C C . LYS A 1 104 ? -13.688 33.250 27.707 1.00 40.25 104 LYS A C 1
ATOM 817 O O . LYS A 1 104 ? -13.233 33.073 28.833 1.00 40.25 104 LYS A O 1
ATOM 822 N N . THR A 1 105 ? -13.440 34.343 26.996 1.00 41.62 105 THR A N 1
ATOM 823 C CA . THR A 1 105 ? -12.865 35.563 27.556 1.00 41.62 105 THR A CA 1
ATOM 824 C C . THR A 1 105 ? -13.769 36.031 28.704 1.00 41.62 105 THR A C 1
ATOM 826 O O . THR A 1 105 ? -14.980 36.171 28.490 1.00 41.62 105 THR A O 1
ATOM 829 N N . PRO A 1 106 ? -13.254 36.285 29.920 1.00 39.94 106 PRO A N 1
ATOM 830 C CA . PRO A 1 106 ? -14.061 36.911 30.951 1.00 39.94 106 PRO A CA 1
ATOM 831 C C . PRO A 1 106 ? -14.347 38.346 30.504 1.00 39.94 106 PRO A C 1
ATOM 833 O O . PRO A 1 106 ? -13.427 39.145 30.327 1.00 39.94 106 PRO A O 1
ATOM 836 N N . ARG A 1 107 ? -15.625 38.681 30.298 1.00 41.53 107 ARG A N 1
ATOM 837 C CA . ARG A 1 107 ? -16.041 40.077 30.146 1.00 41.53 107 ARG A CA 1
ATOM 838 C C . ARG A 1 107 ? -15.821 40.777 31.485 1.00 41.53 107 ARG A C 1
ATOM 840 O O . ARG A 1 107 ? -16.592 40.586 32.419 1.00 41.53 107 ARG A O 1
ATOM 847 N N . GLY A 1 108 ? -14.753 41.566 31.567 1.00 45.56 108 GLY A N 1
ATOM 848 C CA . GLY A 1 108 ? -14.625 42.611 32.575 1.00 45.56 108 GLY A CA 1
ATOM 849 C C . GLY A 1 108 ? -15.695 43.685 32.362 1.00 45.56 108 GLY A C 1
ATOM 850 O O . GLY A 1 108 ? -16.015 44.022 31.222 1.00 45.56 108 GLY A O 1
ATOM 851 N N . GLY A 1 109 ? -16.250 44.207 33.459 1.00 34.06 109 GLY A N 1
ATOM 852 C CA . GLY A 1 109 ? -17.229 45.296 33.423 1.00 34.06 109 GLY A CA 1
ATOM 853 C C . GLY A 1 109 ? -17.890 45.599 34.771 1.00 34.06 109 GLY A C 1
ATOM 854 O O . GLY A 1 109 ? -19.018 45.193 34.999 1.00 34.06 109 GLY A O 1
ATOM 855 N N . THR A 1 110 ? -17.137 46.269 35.648 1.00 40.38 110 THR A N 1
ATOM 856 C CA . THR A 1 110 ? -17.471 47.497 36.406 1.00 40.38 110 THR A CA 1
ATOM 857 C C . THR A 1 110 ? -18.896 47.738 36.960 1.00 40.38 110 THR A C 1
ATOM 859 O O . THR A 1 110 ? -19.838 47.933 36.202 1.00 40.38 110 THR A O 1
ATOM 862 N N . THR A 1 111 ? -18.943 47.885 38.295 1.00 36.72 111 THR A N 1
ATOM 863 C CA . THR A 1 111 ? -19.708 48.834 39.150 1.00 36.72 111 THR A CA 1
ATOM 864 C C . THR A 1 111 ? -21.230 48.983 39.002 1.00 36.72 111 THR A C 1
ATOM 866 O O . THR A 1 111 ? -21.717 49.512 38.008 1.00 36.72 111 THR A O 1
ATOM 869 N N . GLN A 1 112 ? -21.942 48.710 40.105 1.00 37.50 112 GLN A N 1
ATOM 870 C CA . GLN A 1 112 ? -22.710 49.700 40.884 1.00 37.50 112 GLN A CA 1
ATOM 871 C C . GLN A 1 112 ? -22.649 49.338 42.369 1.00 37.50 112 GLN A C 1
ATOM 873 O O . GLN A 1 112 ? -22.615 48.122 42.662 1.00 37.50 112 GLN A O 1
#